Protein AF-A0A8T2PUI1-F1 (afdb_monomer)

Nearest PDB structures (foldseek):
  3okw-assembly1_A  TM=1.002E+00  e=3.086E-09  Mus musculus
  3okw-assembly1_B  TM=1.002E+00  e=3.991E-09  Mus musculus
  3oky-assembly1_B  TM=9.987E-01  e=3.291E-09  Mus musculus
  7y4o-assembly1_A  TM=9.802E-01  e=6.322E-08  Rattus norvegicus
  7y4q-assembly1_D  TM=9.762E-01  e=1.282E-07  Rattus norvegicus

Structure (mmCIF, N/CA/C/O backbone):
data_AF-A0A8T2PUI1-F1
#
_entry.id   AF-A0A8T2PUI1-F1
#
loop_
_atom_site.group_PDB
_atom_site.id
_atom_site.type_symbol
_atom_site.label_atom_id
_atom_site.label_alt_id
_atom_site.label_comp_id
_atom_site.label_asym_id
_atom_site.label_entity_id
_atom_site.label_seq_id
_atom_site.pdbx_PDB_ins_code
_atom_site.Cartn_x
_atom_site.Cartn_y
_atom_site.Cartn_z
_atom_site.occupancy
_atom_site.B_iso_or_equiv
_atom_site.auth_seq_id
_atom_site.auth_comp_id
_atom_site.auth_asym_id
_atom_site.auth_atom_id
_atom_site.pdbx_PDB_model_num
ATOM 1 N N . MET A 1 1 ? -28.417 -2.854 -5.808 1.00 54.88 1 MET A N 1
ATOM 2 C CA . MET A 1 1 ? -27.321 -1.934 -6.186 1.00 54.88 1 MET A CA 1
ATOM 3 C C . MET A 1 1 ? -26.199 -2.864 -6.575 1.00 54.88 1 MET A C 1
ATOM 5 O O . MET A 1 1 ? -25.543 -3.382 -5.687 1.00 54.88 1 MET A O 1
ATOM 9 N N . ASP A 1 2 ? -26.099 -3.187 -7.864 1.00 82.88 2 ASP A N 1
ATOM 10 C CA . ASP A 1 2 ? -25.331 -4.350 -8.339 1.00 82.88 2 ASP A CA 1
ATOM 11 C C . ASP A 1 2 ? -24.512 -4.028 -9.603 1.00 82.88 2 ASP A C 1
ATOM 13 O O . ASP A 1 2 ? -23.983 -4.934 -10.242 1.00 82.88 2 ASP A O 1
ATOM 17 N N . SER A 1 3 ? -24.414 -2.749 -9.997 1.00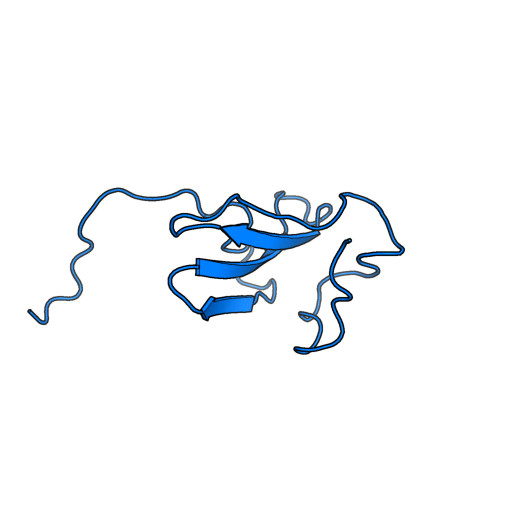 87.81 3 SER A N 1
ATOM 18 C CA . SER A 1 3 ? -23.523 -2.334 -11.083 1.00 87.81 3 SER A CA 1
ATOM 19 C C . SER A 1 3 ? -22.119 -2.060 -10.538 1.00 87.81 3 SER A C 1
ATOM 21 O O . SER A 1 3 ? -21.958 -1.509 -9.450 1.00 87.81 3 SER A O 1
ATOM 23 N N . LEU A 1 4 ? -21.094 -2.468 -11.290 1.00 88.88 4 LEU A N 1
ATOM 24 C CA . LEU A 1 4 ? -19.674 -2.272 -10.960 1.00 88.88 4 LEU A CA 1
ATOM 25 C C . LEU A 1 4 ? -19.176 -0.872 -11.362 1.00 88.88 4 LEU A C 1
ATOM 27 O O . LEU A 1 4 ? -18.023 -0.705 -11.757 1.00 88.88 4 LEU A O 1
ATOM 31 N N . ASP A 1 5 ? -20.052 0.127 -11.292 1.00 92.12 5 ASP A N 1
ATOM 32 C CA . ASP A 1 5 ? -19.703 1.502 -11.625 1.00 92.12 5 ASP A CA 1
ATOM 33 C C . ASP A 1 5 ? -18.951 2.140 -10.453 1.00 92.12 5 ASP A C 1
ATOM 35 O O . ASP A 1 5 ? -19.352 2.020 -9.292 1.00 92.12 5 ASP A O 1
ATOM 39 N N . ALA A 1 6 ? -17.852 2.833 -10.748 1.00 89.12 6 ALA A N 1
ATOM 40 C CA . ALA A 1 6 ? -17.116 3.575 -9.735 1.00 89.12 6 ALA A CA 1
ATOM 41 C C . ALA A 1 6 ? -17.960 4.761 -9.240 1.00 89.12 6 ALA A C 1
ATOM 43 O O . ALA A 1 6 ? -18.424 5.582 -10.031 1.00 89.12 6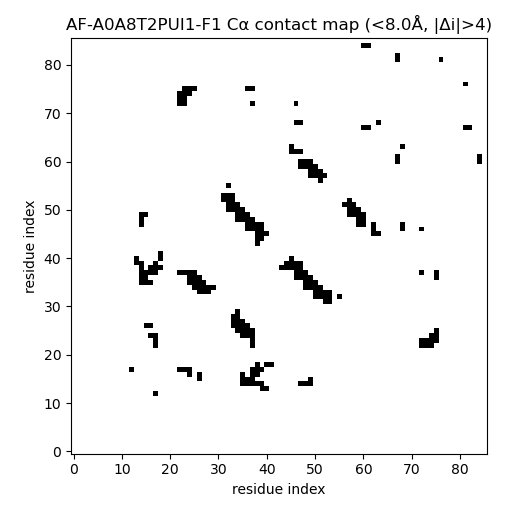 ALA A O 1
ATOM 44 N N . LEU A 1 7 ? -18.145 4.853 -7.923 1.00 91.56 7 LEU A N 1
ATOM 45 C CA . LEU A 1 7 ? -18.860 5.944 -7.264 1.00 91.56 7 LEU A CA 1
ATOM 46 C C . LEU A 1 7 ? -17.912 6.686 -6.318 1.00 91.56 7 LEU A C 1
ATOM 48 O O . LEU A 1 7 ? -17.165 6.057 -5.570 1.00 91.56 7 LEU A O 1
ATOM 52 N N . GLY A 1 8 ? -17.997 8.017 -6.306 1.00 89.38 8 GLY A N 1
ATOM 53 C CA . GLY A 1 8 ? -17.162 8.879 -5.467 1.00 89.38 8 GLY A CA 1
ATOM 54 C C . GLY A 1 8 ? -15.901 9.387 -6.169 1.00 89.38 8 GLY A C 1
ATOM 55 O O . GLY A 1 8 ? -15.743 9.242 -7.379 1.00 89.38 8 GLY A O 1
ATOM 56 N N . GLU A 1 9 ? -15.029 10.037 -5.400 1.00 92.12 9 GLU A N 1
ATOM 57 C CA . GLU A 1 9 ? -13.769 10.590 -5.901 1.00 92.12 9 GLU A CA 1
ATOM 58 C C . GLU A 1 9 ? -12.636 9.564 -5.835 1.00 92.12 9 GLU A C 1
ATOM 60 O O . GLU A 1 9 ? -12.559 8.738 -4.920 1.00 92.12 9 GLU A O 1
ATOM 65 N N . GLU A 1 10 ? -11.715 9.653 -6.791 1.00 92.38 10 GLU A N 1
ATOM 66 C CA . GLU A 1 10 ? -10.489 8.867 -6.758 1.00 92.38 10 GLU A CA 1
ATOM 67 C C . GLU A 1 10 ? -9.590 9.308 -5.598 1.00 92.38 10 GLU A C 1
ATOM 69 O O . GLU A 1 10 ? -9.344 10.493 -5.369 1.00 92.38 10 GLU A O 1
ATOM 74 N N . ILE A 1 11 ? -9.044 8.328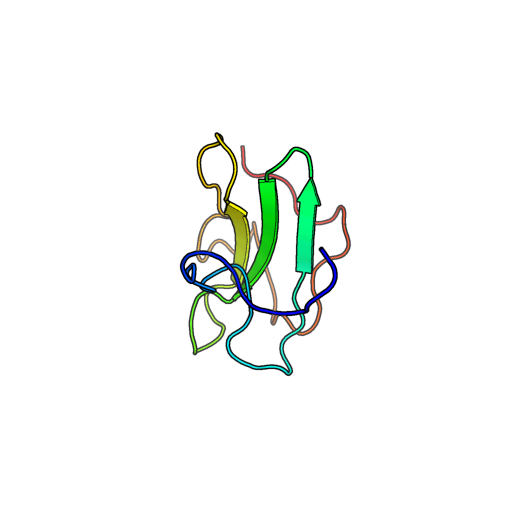 -4.882 1.00 92.94 11 ILE A N 1
ATOM 75 C CA . ILE A 1 11 ? -8.071 8.555 -3.815 1.00 92.94 11 ILE A CA 1
ATOM 76 C C . ILE A 1 11 ? -6.675 8.135 -4.275 1.00 92.94 11 ILE A C 1
ATOM 78 O O . ILE A 1 11 ? -6.513 7.177 -5.027 1.00 92.94 11 ILE A O 1
ATOM 82 N N . SER A 1 12 ? -5.640 8.810 -3.770 1.00 93.38 12 SER A N 1
ATOM 83 C CA . SER A 1 12 ? -4.251 8.468 -4.109 1.00 93.38 12 SER A CA 1
ATOM 84 C C . SER A 1 12 ? -3.913 7.011 -3.764 1.00 93.38 12 SER A C 1
ATOM 86 O O . SER A 1 12 ? -4.152 6.557 -2.642 1.00 93.38 12 SER A O 1
ATOM 88 N N . GLY A 1 13 ? -3.310 6.292 -4.712 1.00 92.56 13 GLY A N 1
ATOM 89 C CA . GLY A 1 13 ? -2.817 4.924 -4.521 1.00 92.56 13 GLY A CA 1
ATOM 90 C C . GLY A 1 13 ? -1.449 4.836 -3.838 1.00 92.56 13 GLY A C 1
ATOM 91 O O . GLY A 1 13 ? -1.013 3.739 -3.493 1.00 92.56 13 GLY A O 1
ATOM 92 N N . MET A 1 14 ? -0.767 5.963 -3.615 1.00 93.62 14 MET A N 1
ATOM 93 C CA . MET A 1 14 ? 0.563 5.986 -2.999 1.00 93.62 14 MET A CA 1
ATOM 94 C C . MET A 1 14 ? 0.532 5.319 -1.617 1.00 93.62 14 MET A C 1
ATOM 96 O O . 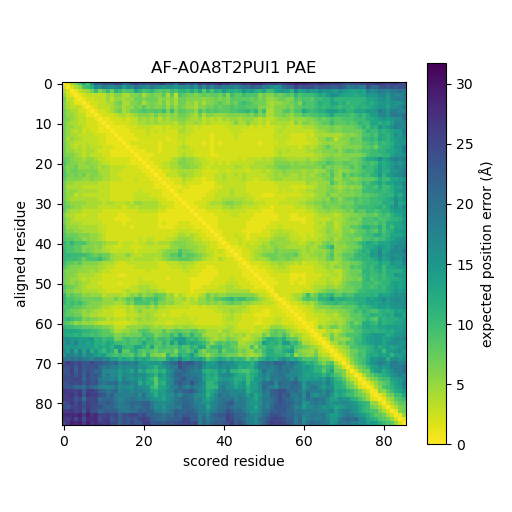MET A 1 14 ? -0.360 5.593 -0.815 1.00 93.62 14 MET A O 1
ATOM 100 N N . ALA A 1 15 ? 1.495 4.431 -1.347 1.00 90.81 15 ALA A N 1
ATOM 101 C CA . ALA A 1 15 ? 1.556 3.589 -0.143 1.00 90.81 15 ALA A CA 1
ATOM 102 C C . ALA A 1 15 ? 0.394 2.584 0.039 1.00 90.81 15 ALA A C 1
ATOM 104 O O . ALA A 1 15 ? 0.383 1.850 1.028 1.00 90.81 15 ALA A O 1
ATOM 105 N N . ARG A 1 16 ? -0.571 2.516 -0.890 1.00 92.81 16 ARG A N 1
ATOM 106 C CA . ARG A 1 16 ? -1.731 1.602 -0.852 1.00 92.81 16 ARG A CA 1
ATOM 107 C C . ARG A 1 16 ? -1.681 0.536 -1.945 1.00 92.81 16 ARG A C 1
ATOM 109 O O . ARG A 1 16 ? -2.076 -0.598 -1.702 1.00 92.81 16 ARG A O 1
ATOM 116 N N . CYS A 1 17 ? -1.176 0.898 -3.120 1.00 92.31 17 CYS A N 1
ATOM 117 C CA . CYS A 1 17 ? -1.056 0.053 -4.302 1.00 92.31 17 CYS A CA 1
ATOM 118 C C . CYS A 1 17 ? 0.354 0.225 -4.904 1.00 92.31 17 CYS A C 1
ATOM 120 O O . CYS A 1 17 ? 0.870 1.346 -4.886 1.00 92.31 17 CYS A O 1
ATOM 122 N N . PRO A 1 18 ? 1.020 -0.846 -5.372 1.00 91.31 18 PRO A N 1
ATOM 123 C CA . PRO A 1 18 ? 2.336 -0.738 -5.999 1.00 91.31 18 PRO A CA 1
ATOM 124 C C . PRO A 1 18 ? 2.287 -0.025 -7.358 1.00 91.31 18 PRO A C 1
ATOM 126 O O . PRO A 1 18 ? 1.271 -0.033 -8.049 1.00 91.31 18 PRO A O 1
ATOM 129 N N . TYR A 1 19 ? 3.425 0.549 -7.758 1.00 89.06 19 TYR A N 1
ATOM 130 C CA . TYR A 1 19 ? 3.610 1.135 -9.092 1.00 89.06 19 TYR A CA 1
ATOM 131 C C . TYR A 1 19 ? 3.799 0.076 -10.191 1.00 89.06 19 TYR A C 1
ATOM 133 O O . TYR A 1 19 ? 3.350 0.282 -11.314 1.00 89.06 19 TYR A O 1
ATOM 141 N N . ASP A 1 20 ? 4.460 -1.045 -9.878 1.00 88.88 20 ASP A N 1
ATOM 142 C CA . ASP A 1 20 ? 4.636 -2.186 -10.786 1.00 88.88 20 ASP A CA 1
ATOM 143 C C . ASP A 1 20 ? 3.678 -3.315 -10.381 1.00 88.88 20 ASP A C 1
ATOM 145 O O . ASP A 1 20 ? 3.660 -3.738 -9.225 1.00 88.88 20 ASP A O 1
ATOM 149 N N . ALA A 1 21 ? 2.910 -3.835 -11.341 1.00 88.88 21 ALA A N 1
ATOM 150 C CA . ALA A 1 21 ? 1.988 -4.953 -11.143 1.00 88.88 21 ALA A CA 1
ATOM 151 C C . ALA A 1 21 ? 2.687 -6.265 -10.733 1.00 88.88 21 ALA A C 1
ATOM 153 O O . ALA A 1 21 ? 2.030 -7.187 -10.255 1.00 88.88 21 ALA A O 1
ATOM 154 N N . LYS A 1 22 ? 4.008 -6.369 -10.926 1.00 86.88 22 LYS A N 1
ATOM 155 C CA . LYS A 1 22 ? 4.820 -7.511 -10.482 1.00 86.88 22 LYS A CA 1
ATOM 156 C C . LYS A 1 22 ? 5.229 -7.424 -9.014 1.00 86.88 22 LYS A C 1
ATOM 158 O O . LYS A 1 22 ? 5.662 -8.432 -8.459 1.00 86.88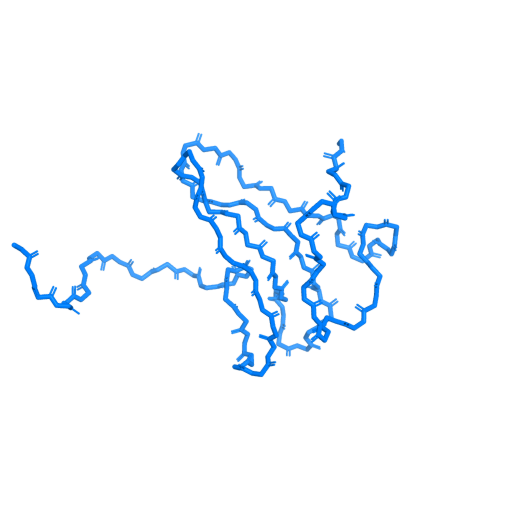 22 LYS A O 1
ATOM 163 N N . HIS A 1 23 ? 5.137 -6.248 -8.390 1.00 83.44 23 HIS A N 1
ATOM 164 C CA . HIS A 1 23 ? 5.483 -6.097 -6.982 1.00 83.44 23 HIS A CA 1
ATOM 165 C C . HIS A 1 23 ? 4.387 -6.690 -6.111 1.00 83.44 23 HIS A C 1
ATOM 167 O O . HIS A 1 23 ? 3.220 -6.310 -6.200 1.00 83.44 23 HIS A O 1
ATOM 173 N N . ALA A 1 24 ? 4.780 -7.606 -5.234 1.00 84.50 24 ALA A N 1
ATOM 174 C CA . ALA A 1 24 ? 3.860 -8.145 -4.258 1.00 84.50 24 ALA A CA 1
ATOM 175 C C . ALA A 1 24 ? 3.459 -7.054 -3.253 1.00 84.50 24 ALA A C 1
ATOM 177 O O . ALA A 1 24 ? 4.296 -6.287 -2.772 1.00 84.50 24 ALA A O 1
ATOM 178 N N . ASN A 1 25 ? 2.175 -7.005 -2.914 1.00 89.38 25 ASN A N 1
ATOM 179 C CA . ASN A 1 25 ? 1.623 -6.041 -1.973 1.00 89.38 25 ASN A CA 1
ATOM 180 C C . ASN A 1 25 ? 0.601 -6.698 -1.041 1.00 89.38 25 ASN A C 1
ATOM 182 O O . ASN A 1 25 ? 0.051 -7.759 -1.332 1.00 89.38 25 ASN A O 1
ATOM 186 N N . VAL A 1 26 ? 0.327 -6.035 0.081 1.00 91.06 26 VAL A N 1
ATOM 187 C CA . VAL A 1 26 ? -0.748 -6.404 1.012 1.00 91.06 26 VAL A CA 1
ATOM 188 C C . VAL A 1 26 ? -1.692 -5.222 1.154 1.00 91.06 26 VAL A C 1
ATOM 190 O O . VAL A 1 26 ? -1.243 -4.082 1.265 1.00 91.06 26 VAL A O 1
ATOM 193 N N . ALA A 1 27 ? -2.993 -5.499 1.176 1.00 93.31 27 ALA A N 1
ATOM 194 C CA . ALA A 1 27 ? -4.035 -4.545 1.525 1.00 93.31 27 ALA A CA 1
ATOM 195 C C . ALA A 1 27 ? -5.114 -5.266 2.344 1.00 93.31 27 ALA A C 1
ATOM 197 O O . ALA A 1 27 ? -5.623 -6.305 1.927 1.00 93.31 27 ALA A O 1
ATOM 198 N N . LEU A 1 28 ? -5.445 -4.727 3.515 1.00 93.69 28 LEU A N 1
ATOM 199 C CA . LEU A 1 28 ? -6.424 -5.284 4.443 1.00 93.69 28 LEU A CA 1
ATOM 200 C C . LEU A 1 28 ? -7.257 -4.159 5.051 1.00 93.69 28 LEU A C 1
ATOM 202 O O . LEU A 1 28 ? -6.710 -3.185 5.567 1.00 93.69 28 LEU A O 1
ATOM 206 N N . PHE A 1 29 ? -8.576 -4.327 5.050 1.00 93.81 29 PHE A N 1
ATOM 207 C CA . PHE A 1 29 ? -9.469 -3.485 5.835 1.00 93.81 29 PHE A CA 1
ATOM 208 C C . PHE A 1 29 ? -9.773 -4.133 7.186 1.00 93.81 29 PHE A C 1
ATOM 210 O O . PHE A 1 29 ? -10.197 -5.285 7.244 1.00 93.81 29 PHE A O 1
ATOM 217 N N . ALA A 1 30 ? -9.584 -3.372 8.262 1.00 93.31 30 ALA A N 1
ATOM 218 C CA . ALA A 1 30 ? -9.975 -3.742 9.619 1.00 93.31 30 ALA A CA 1
ATOM 219 C C . ALA A 1 30 ? -10.450 -2.489 10.365 1.00 93.31 30 ALA A C 1
ATOM 221 O O . ALA A 1 30 ? -9.807 -1.442 10.285 1.00 93.31 30 ALA A O 1
ATOM 222 N N . ASP A 1 31 ? -11.588 -2.577 11.055 1.00 93.25 31 ASP A N 1
ATOM 223 C CA . ASP A 1 31 ? -12.177 -1.474 11.833 1.00 93.25 31 ASP A CA 1
ATOM 224 C C . ASP A 1 31 ? -12.298 -0.147 11.056 1.00 93.25 31 ASP A C 1
ATOM 226 O O . ASP A 1 31 ? -11.984 0.929 11.569 1.00 93.25 31 ASP A O 1
ATOM 230 N N . GLY A 1 32 ? -12.691 -0.223 9.778 1.00 93.38 32 GLY A N 1
ATOM 231 C CA . GLY A 1 32 ? -12.832 0.944 8.896 1.00 93.38 32 GLY A CA 1
ATOM 232 C C . GLY A 1 32 ? -11.509 1.578 8.443 1.00 93.38 32 GLY A C 1
ATOM 233 O O . GLY A 1 32 ? -11.522 2.639 7.824 1.00 93.38 32 GLY A O 1
ATOM 234 N N . LYS A 1 33 ? -10.369 0.942 8.731 1.00 94.62 33 LYS A N 1
ATOM 235 C CA . LYS A 1 33 ? -9.023 1.423 8.394 1.00 94.62 33 LYS A CA 1
ATOM 236 C C . LYS A 1 33 ? -8.388 0.499 7.367 1.00 94.62 33 LYS A C 1
ATOM 238 O O . LYS A 1 33 ? -8.523 -0.720 7.453 1.00 94.62 33 LYS A O 1
ATOM 243 N N . LEU A 1 34 ? -7.660 1.085 6.426 1.00 93.94 34 LEU A N 1
ATOM 244 C CA . LEU A 1 34 ? -6.860 0.370 5.443 1.00 93.94 34 LEU A CA 1
ATOM 245 C C . LEU A 1 34 ? -5.433 0.221 5.959 1.00 93.94 34 LEU A C 1
ATOM 247 O O . LEU A 1 34 ? -4.730 1.211 6.168 1.00 93.94 34 LEU A O 1
ATOM 251 N N . TYR A 1 35 ? -5.003 -1.021 6.101 1.00 94.31 35 TYR A N 1
ATOM 252 C CA . TYR A 1 35 ? -3.628 -1.412 6.352 1.00 94.31 35 TYR A CA 1
ATOM 253 C C . TYR A 1 35 ? -3.038 -1.914 5.041 1.00 94.31 35 TYR A C 1
ATOM 255 O O . TYR A 1 35 ? -3.592 -2.817 4.416 1.00 94.31 35 TYR A O 1
ATOM 263 N N . SER A 1 36 ? -1.928 -1.334 4.613 1.00 93.38 36 SER A N 1
ATOM 264 C CA . SER A 1 36 ? -1.258 -1.700 3.373 1.00 93.38 36 SER A CA 1
ATOM 265 C C . SER A 1 36 ? 0.235 -1.887 3.581 1.00 93.38 36 SER A C 1
ATOM 267 O O . SER A 1 36 ? 0.842 -1.290 4.469 1.00 93.38 36 SER A O 1
ATOM 269 N N . ALA A 1 37 ? 0.832 -2.733 2.754 1.00 91.06 37 ALA A N 1
ATOM 270 C CA . ALA A 1 37 ? 2.271 -2.909 2.689 1.00 91.06 37 ALA A CA 1
ATOM 271 C C . ALA A 1 37 ? 2.695 -2.947 1.222 1.00 91.06 37 ALA A C 1
ATOM 273 O O . ALA A 1 37 ? 2.235 -3.803 0.464 1.00 91.06 37 ALA A O 1
ATOM 274 N N . THR A 1 38 ? 3.494 -1.964 0.813 1.00 91.38 38 THR A N 1
ATOM 275 C CA . THR A 1 38 ? 3.949 -1.765 -0.571 1.00 91.38 38 THR A CA 1
ATOM 276 C C . THR A 1 38 ? 5.114 -0.765 -0.591 1.00 91.38 38 THR A C 1
ATOM 278 O O . THR A 1 38 ? 5.613 -0.356 0.457 1.00 91.38 38 THR A O 1
ATOM 281 N N . VAL A 1 39 ? 5.544 -0.344 -1.776 1.00 88.94 39 VAL A N 1
ATOM 282 C CA . VAL A 1 39 ? 6.515 0.735 -1.988 1.00 88.94 39 VAL A CA 1
ATOM 283 C C . VAL A 1 39 ? 5.822 2.073 -2.241 1.00 88.94 39 VAL A C 1
ATOM 285 O O . VAL A 1 39 ? 4.729 2.132 -2.804 1.00 88.94 39 VAL A O 1
ATOM 288 N N . THR A 1 40 ? 6.445 3.165 -1.798 1.00 88.94 40 THR A N 1
ATOM 289 C CA . THR A 1 40 ? 5.889 4.526 -1.934 1.00 88.94 40 THR A CA 1
ATOM 290 C C . THR A 1 40 ? 6.479 5.327 -3.084 1.00 88.94 40 THR A C 1
ATOM 292 O O . THR A 1 40 ? 5.940 6.376 -3.428 1.00 88.94 40 THR A O 1
ATOM 295 N N . ASP A 1 41 ? 7.552 4.838 -3.695 1.00 85.81 41 ASP A N 1
ATOM 296 C CA . ASP A 1 41 ? 8.269 5.492 -4.775 1.00 85.81 41 ASP A CA 1
ATOM 297 C C . ASP A 1 41 ? 8.441 4.571 -5.986 1.00 85.81 41 ASP A C 1
ATOM 299 O O . ASP A 1 41 ? 8.430 3.344 -5.888 1.00 85.81 41 ASP A O 1
ATOM 303 N N . PHE A 1 42 ? 8.624 5.187 -7.154 1.00 83.81 42 PHE A N 1
ATOM 304 C CA . PHE A 1 42 ? 8.769 4.468 -8.419 1.00 83.81 42 PHE A CA 1
ATOM 305 C C . PHE A 1 42 ? 10.024 3.583 -8.462 1.00 83.81 42 PHE A C 1
ATOM 307 O O . PHE A 1 42 ? 10.023 2.537 -9.101 1.00 83.81 42 PHE A O 1
ATOM 314 N N . LEU A 1 43 ? 11.087 3.988 -7.761 1.00 84.56 43 LEU A N 1
ATOM 315 C CA . LEU A 1 43 ? 12.341 3.238 -7.685 1.00 84.56 43 LEU A CA 1
ATOM 316 C C . LEU A 1 43 ? 12.273 2.041 -6.723 1.00 84.56 43 LEU A C 1
ATOM 318 O O . LEU A 1 43 ? 13.254 1.310 -6.620 1.00 84.56 43 LEU A O 1
ATOM 322 N N . ALA A 1 44 ? 11.143 1.843 -6.031 1.00 80.75 44 ALA A N 1
ATOM 323 C CA . ALA A 1 44 ? 10.941 0.776 -5.054 1.00 80.75 44 ALA A CA 1
ATOM 324 C C . ALA A 1 44 ? 11.969 0.772 -3.903 1.00 80.75 44 ALA A C 1
ATOM 326 O O . ALA A 1 44 ? 12.315 -0.284 -3.372 1.00 80.75 44 ALA A O 1
ATOM 327 N N . ILE A 1 45 ? 12.451 1.953 -3.503 1.00 81.50 45 ILE A N 1
ATOM 328 C CA . ILE A 1 45 ? 13.447 2.115 -2.434 1.00 81.50 45 ILE A CA 1
ATOM 329 C C . ILE A 1 45 ? 12.753 2.280 -1.078 1.00 81.50 45 ILE A C 1
ATOM 331 O O . ILE A 1 45 ? 13.201 1.736 -0.068 1.00 81.50 45 ILE A O 1
ATOM 335 N N . ASP A 1 46 ? 11.653 3.032 -1.035 1.00 84.44 46 ASP A N 1
ATOM 336 C CA . ASP A 1 46 ? 10.935 3.371 0.193 1.00 84.44 46 ASP A CA 1
ATOM 337 C C . ASP A 1 46 ? 9.739 2.442 0.388 1.00 84.44 46 ASP A C 1
ATOM 339 O O . ASP A 1 46 ? 8.578 2.800 0.143 1.00 84.44 46 ASP A O 1
ATOM 343 N N . ALA A 1 47 ? 10.053 1.224 0.824 1.00 86.00 47 ALA A N 1
ATOM 344 C CA . ALA A 1 47 ? 9.058 0.263 1.251 1.00 86.00 47 ALA A CA 1
ATOM 345 C C . ALA A 1 47 ? 8.446 0.634 2.604 1.00 86.00 47 ALA A C 1
ATOM 347 O O . ALA A 1 47 ? 9.120 1.134 3.508 1.00 86.00 47 ALA A O 1
ATOM 348 N N . VAL A 1 48 ? 7.147 0.381 2.747 1.00 87.69 48 VAL A N 1
ATOM 349 C CA . VAL A 1 48 ? 6.365 0.883 3.871 1.00 87.69 48 VAL A CA 1
ATOM 350 C C . VAL A 1 48 ? 5.304 -0.112 4.314 1.00 87.69 48 VAL A C 1
ATOM 352 O O . VAL A 1 48 ? 4.667 -0.769 3.493 1.00 87.69 48 VAL A O 1
ATOM 355 N N . ILE A 1 49 ? 5.058 -0.151 5.624 1.00 91.81 49 ILE A N 1
ATOM 356 C CA . ILE A 1 49 ? 3.785 -0.619 6.179 1.00 91.81 49 ILE A CA 1
ATOM 357 C C . ILE A 1 49 ? 3.012 0.617 6.615 1.00 91.81 49 ILE A C 1
ATOM 359 O O . ILE A 1 49 ? 3.523 1.450 7.369 1.00 91.81 49 ILE A O 1
ATOM 363 N N . TYR A 1 50 ? 1.805 0.757 6.090 1.00 93.00 50 TYR A N 1
ATOM 364 C CA . TYR A 1 50 ? 1.028 1.981 6.098 1.00 93.00 50 TYR A CA 1
ATOM 365 C C . TYR A 1 50 ? -0.379 1.718 6.629 1.00 93.00 50 TYR A C 1
ATOM 367 O O . TYR A 1 50 ? -1.002 0.714 6.297 1.00 93.00 50 TYR A O 1
ATOM 375 N N . ARG A 1 51 ? -0.894 2.629 7.455 1.00 94.56 51 ARG A N 1
ATOM 376 C CA . ARG A 1 51 ? -2.297 2.643 7.876 1.00 94.56 51 ARG A CA 1
ATOM 377 C C . ARG A 1 51 ? -2.915 3.965 7.461 1.00 94.56 51 ARG A C 1
ATOM 379 O O . ARG A 1 51 ? -2.400 5.013 7.844 1.00 94.56 51 ARG A O 1
ATOM 386 N N . SER A 1 52 ? -4.020 3.919 6.729 1.00 93.62 52 SER A N 1
ATOM 387 C CA . SER A 1 52 ? -4.770 5.100 6.292 1.00 93.62 52 SER A CA 1
ATOM 388 C C . SER A 1 52 ? -6.271 4.836 6.255 1.00 93.62 52 SER A C 1
ATOM 390 O O . SER A 1 52 ? -6.698 3.708 6.483 1.00 93.62 52 SER A O 1
ATOM 392 N N . LEU A 1 53 ? -7.051 5.868 5.922 1.00 92.31 53 LEU A N 1
ATOM 393 C CA . LEU A 1 53 ? -8.518 5.844 5.930 1.00 92.31 53 LEU A CA 1
ATOM 394 C C . LEU A 1 53 ? -9.112 5.622 7.335 1.00 92.31 53 LEU A C 1
ATOM 396 O O . LEU A 1 53 ? -8.415 5.264 8.289 1.00 92.31 53 LEU A O 1
ATOM 400 N N . GLY A 1 54 ? -10.415 5.880 7.444 1.00 90.94 54 GLY A N 1
ATOM 401 C CA . GLY A 1 54 ? -11.139 5.931 8.712 1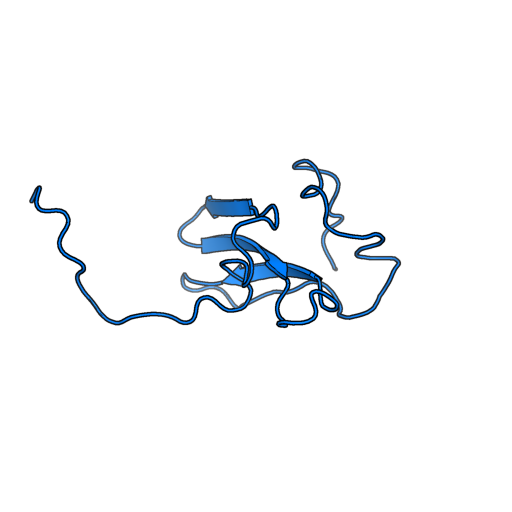.00 90.94 54 GLY A CA 1
ATOM 402 C C . GLY A 1 54 ? -10.804 7.174 9.542 1.00 90.94 54 GLY A C 1
ATOM 403 O O . GLY A 1 54 ? -9.953 7.983 9.176 1.00 90.94 54 GLY A O 1
ATOM 404 N N . ASP A 1 55 ? -11.438 7.296 10.706 1.00 91.25 55 ASP A N 1
ATOM 405 C CA . ASP A 1 55 ? -11.285 8.451 11.609 1.00 91.25 55 ASP A CA 1
ATOM 406 C C . ASP A 1 55 ? -10.008 8.375 12.470 1.00 91.25 55 ASP A C 1
ATOM 408 O O . ASP A 1 55 ? -9.958 8.835 13.610 1.00 91.25 55 ASP A O 1
ATOM 412 N N . SER A 1 56 ? -8.960 7.718 11.969 1.00 90.06 56 SER A N 1
ATOM 413 C CA . SER A 1 56 ? -7.694 7.526 12.678 1.00 90.06 56 SER A CA 1
ATOM 414 C C . SER A 1 56 ? -6.541 8.216 11.955 1.00 90.06 56 SER A C 1
ATOM 416 O O . SER A 1 56 ? -6.502 8.214 10.726 1.00 90.06 56 SER A O 1
ATOM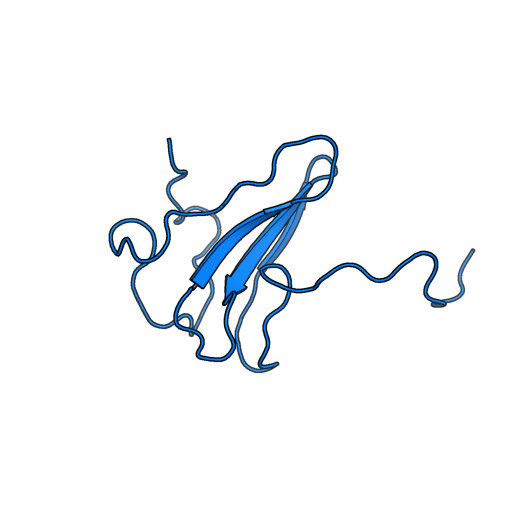 418 N N . PRO A 1 57 ? -5.537 8.733 12.691 1.00 92.38 57 PRO A N 1
ATOM 419 C CA . PRO A 1 57 ? -4.340 9.275 12.074 1.00 92.38 57 PRO A CA 1
ATOM 420 C C . PRO A 1 57 ? -3.629 8.232 11.216 1.00 92.38 57 PRO A C 1
ATOM 422 O O . PRO A 1 57 ? -3.507 7.053 11.593 1.00 92.38 57 PRO A O 1
ATOM 425 N N . THR A 1 58 ? -3.115 8.710 10.091 1.00 92.25 58 THR A N 1
ATOM 426 C CA . THR A 1 58 ? -2.238 7.955 9.209 1.00 92.25 58 THR A CA 1
ATOM 427 C C . THR A 1 58 ? -0.954 7.569 9.939 1.00 92.25 58 THR A C 1
ATOM 429 O O . THR A 1 58 ? -0.311 8.423 10.545 1.00 92.25 58 THR A O 1
ATOM 432 N N . LEU A 1 59 ? -0.554 6.300 9.843 1.00 92.81 59 LEU A N 1
ATOM 433 C CA . LEU A 1 59 ? 0.712 5.802 10.392 1.00 92.81 59 LEU A CA 1
ATOM 434 C C . LEU A 1 59 ? 1.556 5.156 9.296 1.00 92.81 59 LEU A C 1
ATOM 436 O O . LEU A 1 59 ? 1.016 4.561 8.363 1.00 92.81 59 LEU A O 1
ATOM 440 N N . ARG A 1 60 ? 2.881 5.243 9.432 1.00 92.00 60 ARG A N 1
ATOM 441 C CA . ARG A 1 60 ? 3.841 4.555 8.566 1.00 92.00 60 ARG A CA 1
ATOM 442 C C . ARG A 1 60 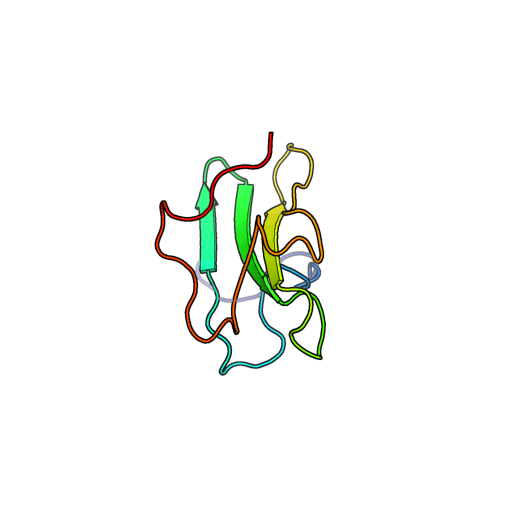? 5.065 4.095 9.349 1.00 92.00 60 ARG A C 1
ATOM 444 O O . ARG A 1 60 ? 5.413 4.716 10.350 1.00 92.00 60 ARG A O 1
ATOM 451 N N . THR A 1 61 ? 5.738 3.058 8.865 1.00 86.50 61 THR A N 1
ATOM 452 C CA . THR A 1 61 ? 7.064 2.664 9.365 1.00 86.50 61 THR A CA 1
ATOM 453 C C . THR A 1 61 ? 8.105 3.757 9.121 1.00 86.50 61 THR A C 1
ATOM 455 O O . THR A 1 61 ? 7.987 4.549 8.178 1.00 86.50 61 THR A O 1
ATOM 458 N N . VAL A 1 62 ? 9.141 3.791 9.966 1.00 85.50 62 VAL A N 1
ATOM 459 C CA . VAL A 1 62 ? 10.253 4.740 9.829 1.00 85.50 62 VAL A CA 1
ATOM 460 C C . VAL A 1 62 ? 10.977 4.487 8.508 1.00 85.50 62 VAL A C 1
ATOM 462 O O . VAL A 1 62 ? 11.423 3.376 8.221 1.00 85.50 62 VAL A O 1
ATOM 465 N N . LYS A 1 63 ? 11.079 5.535 7.691 1.00 82.81 63 LYS A N 1
ATOM 466 C CA . LYS A 1 63 ? 11.734 5.484 6.384 1.00 82.81 63 LYS A CA 1
ATOM 467 C C . LYS A 1 63 ? 13.238 5.241 6.540 1.00 82.81 63 LYS A C 1
ATOM 469 O O . LYS A 1 63 ? 13.879 5.867 7.378 1.00 82.81 63 LYS A O 1
ATOM 474 N N . HIS A 1 64 ? 13.790 4.375 5.689 1.00 75.44 64 HIS A N 1
ATOM 475 C CA . HIS A 1 64 ? 15.220 4.034 5.622 1.00 75.44 64 HIS A CA 1
ATOM 476 C C . HIS A 1 64 ? 15.838 3.492 6.924 1.00 75.44 64 HIS A C 1
ATOM 478 O O . HIS A 1 64 ? 17.063 3.454 7.050 1.00 75.44 64 HIS A O 1
ATOM 484 N N . ASP A 1 65 ? 15.030 3.034 7.881 1.00 77.00 65 ASP A N 1
ATOM 485 C CA . ASP A 1 65 ? 15.551 2.341 9.054 1.00 77.00 65 ASP A CA 1
ATOM 486 C C . ASP A 1 65 ? 15.517 0.826 8.821 1.00 77.00 65 ASP A C 1
ATOM 488 O O . ASP A 1 65 ? 14.485 0.164 8.907 1.00 77.00 65 ASP A O 1
ATOM 492 N N . SER A 1 66 ? 16.688 0.259 8.531 1.00 72.50 66 SER A N 1
ATOM 493 C CA . SER A 1 66 ? 16.848 -1.178 8.271 1.00 72.50 66 SER A CA 1
ATOM 494 C C . SER A 1 66 ? 16.509 -2.088 9.461 1.00 72.50 66 SER A C 1
ATOM 496 O O . SER A 1 66 ? 16.416 -3.302 9.288 1.00 72.50 66 SER A O 1
ATOM 498 N N . LYS A 1 67 ? 16.330 -1.537 10.672 1.00 75.88 67 LYS A N 1
ATOM 499 C CA . LYS A 1 67 ? 15.807 -2.295 11.820 1.00 75.88 67 LYS A CA 1
ATOM 500 C C . LYS A 1 67 ? 14.300 -2.536 11.706 1.00 75.88 67 LYS A C 1
ATOM 502 O O . LYS A 1 67 ? 13.802 -3.478 12.316 1.00 75.88 67 LYS A O 1
ATOM 507 N N . TRP A 1 68 ? 13.606 -1.687 10.949 1.00 68.94 68 TRP A N 1
ATOM 508 C CA . TRP A 1 68 ? 12.169 -1.753 10.694 1.00 68.94 68 TRP A CA 1
ATOM 509 C C . TRP A 1 68 ? 11.857 -2.665 9.520 1.00 68.94 68 TRP A C 1
ATOM 511 O O . TRP A 1 68 ? 11.049 -3.578 9.649 1.00 68.94 68 TRP A O 1
ATOM 521 N N . LEU A 1 69 ? 12.501 -2.412 8.381 1.00 71.75 69 LEU A N 1
ATOM 522 C CA . LEU A 1 69 ? 12.289 -3.142 7.135 1.00 71.75 69 LEU A CA 1
ATOM 523 C C . LEU A 1 69 ? 13.643 -3.384 6.469 1.00 71.75 69 LEU A C 1
ATOM 525 O O . LEU A 1 69 ? 14.387 -2.439 6.207 1.00 71.75 69 LEU A O 1
ATOM 529 N N . LYS A 1 70 ? 13.970 -4.649 6.190 1.00 64.00 70 LYS A N 1
ATOM 530 C CA . LYS A 1 70 ? 15.234 -5.038 5.557 1.00 64.00 70 LYS A CA 1
ATOM 531 C C . LYS A 1 70 ? 14.973 -6.001 4.404 1.00 64.00 70 LYS A C 1
ATOM 533 O O . LYS A 1 70 ? 14.380 -7.050 4.622 1.00 64.00 70 LYS A O 1
ATOM 538 N N . GLY A 1 71 ? 15.491 -5.674 3.222 1.00 57.38 71 GLY A N 1
ATOM 539 C CA . GLY A 1 71 ? 15.473 -6.550 2.049 1.00 57.38 71 GLY A CA 1
ATOM 540 C C . GLY A 1 71 ? 14.626 -6.023 0.893 1.00 57.38 71 GLY A C 1
ATOM 541 O O . GLY A 1 71 ? 13.749 -5.179 1.072 1.00 57.38 71 GLY A O 1
ATOM 542 N N . GLU A 1 72 ? 14.935 -6.524 -0.301 1.00 52.47 72 GLU A N 1
ATOM 543 C CA . GLU A 1 72 ? 14.138 -6.325 -1.508 1.00 52.47 72 GLU A CA 1
ATOM 544 C C . GLU A 1 72 ? 12.751 -6.933 -1.281 1.00 52.47 72 GLU A C 1
ATOM 546 O O . GLU A 1 72 ? 12.635 -8.117 -0.950 1.00 52.47 72 GLU A O 1
ATOM 551 N N . TRP A 1 73 ? 11.700 -6.126 -1.440 1.00 55.16 73 TRP A N 1
ATOM 552 C CA . TRP A 1 73 ? 10.303 -6.554 -1.331 1.00 55.16 73 TRP A CA 1
ATOM 553 C C . TRP A 1 73 ? 9.916 -7.426 -2.532 1.00 55.16 73 TRP A C 1
ATOM 555 O O . TRP A 1 73 ? 9.145 -7.039 -3.401 1.00 55.16 73 TRP A O 1
ATOM 565 N N . THR A 1 74 ? 10.491 -8.622 -2.594 1.00 50.16 74 THR A N 1
ATOM 566 C CA . THR A 1 74 ? 10.123 -9.680 -3.545 1.00 50.16 74 THR A CA 1
ATOM 567 C C . THR A 1 74 ? 8.918 -10.479 -3.042 1.00 50.16 74 THR A C 1
ATOM 569 O O . THR A 1 74 ? 8.213 -11.104 -3.829 1.00 50.16 74 THR A O 1
ATOM 572 N N . SER A 1 75 ? 8.644 -10.415 -1.734 1.00 50.50 75 SER A N 1
ATOM 573 C CA . SER A 1 75 ? 7.447 -10.947 -1.081 1.00 50.50 75 SER A CA 1
ATOM 574 C C . SER A 1 75 ? 7.086 -10.078 0.135 1.00 50.50 75 SER A C 1
ATOM 576 O O . SER A 1 75 ? 7.994 -9.553 0.786 1.00 50.50 75 SER A O 1
ATOM 578 N N . PRO A 1 76 ? 5.794 -9.869 0.452 1.00 53.97 76 PRO A N 1
ATOM 579 C CA . PRO A 1 76 ? 5.412 -9.132 1.645 1.00 53.97 76 PRO A CA 1
ATOM 580 C C . PRO A 1 76 ? 5.742 -9.974 2.886 1.00 53.97 76 PRO A C 1
ATOM 582 O O . PRO A 1 76 ? 5.548 -11.192 2.841 1.00 53.97 76 PRO A O 1
ATOM 585 N N . PRO A 1 77 ? 6.196 -9.366 3.998 1.00 51.38 77 PRO A N 1
ATOM 586 C CA . PRO A 1 77 ? 6.411 -10.091 5.239 1.00 51.38 77 PRO A CA 1
ATOM 587 C C . PRO A 1 77 ? 5.094 -10.730 5.678 1.00 51.38 77 PRO A C 1
ATOM 589 O O . PRO A 1 77 ? 4.024 -10.115 5.585 1.00 51.38 77 PRO A O 1
ATOM 592 N N . ALA A 1 78 ? 5.170 -11.977 6.139 1.00 46.88 78 ALA A N 1
ATOM 593 C CA . ALA A 1 78 ? 4.007 -12.689 6.636 1.00 46.88 78 ALA A CA 1
ATOM 594 C C . ALA A 1 78 ? 3.366 -11.902 7.792 1.00 46.88 78 ALA A C 1
ATOM 596 O O . ALA A 1 78 ? 4.048 -11.239 8.583 1.00 46.88 78 ALA A O 1
ATOM 597 N N . TYR A 1 79 ? 2.036 -11.970 7.890 1.00 39.06 79 TYR A N 1
ATOM 598 C CA . TYR A 1 79 ? 1.282 -11.356 8.980 1.00 39.06 79 TYR A CA 1
ATOM 599 C C . TYR A 1 79 ? 1.870 -11.800 10.335 1.00 39.06 79 TYR A C 1
ATOM 601 O O . TYR A 1 79 ? 1.771 -12.971 10.694 1.00 39.06 79 TYR A O 1
ATOM 609 N N . GLY A 1 80 ? 2.512 -10.877 11.063 1.00 41.34 80 GLY A N 1
ATOM 610 C CA . GLY A 1 80 ? 3.163 -11.140 12.357 1.00 41.34 80 GLY A CA 1
ATOM 611 C C . GLY A 1 80 ? 4.656 -10.790 12.450 1.00 41.34 80 GLY A C 1
ATOM 612 O O . GLY A 1 80 ? 5.178 -10.710 13.559 1.00 41.34 80 GLY A O 1
ATOM 613 N N . GLU A 1 81 ? 5.347 -10.529 11.335 1.00 44.50 81 GLU A N 1
ATOM 614 C CA . GLU A 1 81 ? 6.788 -10.196 11.353 1.00 44.50 81 GLU A CA 1
ATOM 615 C C . GLU A 1 81 ? 7.078 -8.691 11.456 1.00 44.50 81 GLU A C 1
ATOM 617 O O . GLU A 1 81 ? 8.152 -8.273 11.895 1.00 44.50 81 GLU A O 1
ATOM 622 N N . ALA A 1 82 ? 6.096 -7.861 11.107 1.00 45.53 82 ALA A N 1
ATOM 623 C CA . ALA A 1 82 ? 6.171 -6.420 11.262 1.00 45.53 82 ALA A CA 1
ATOM 624 C C . ALA A 1 82 ? 6.028 -6.042 12.739 1.00 45.53 82 ALA A C 1
ATOM 626 O 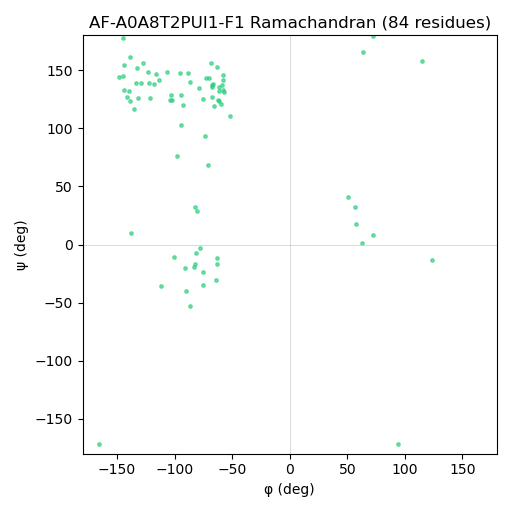O . ALA A 1 82 ? 4.922 -5.884 13.256 1.00 45.53 82 ALA A O 1
ATOM 627 N N . ARG A 1 83 ? 7.156 -5.902 13.439 1.00 41.44 83 ARG A N 1
ATOM 628 C CA . ARG A 1 83 ? 7.164 -5.308 14.779 1.00 41.44 83 ARG A CA 1
ATOM 629 C C . ARG A 1 83 ? 6.619 -3.889 14.667 1.00 41.44 83 ARG A C 1
ATOM 631 O O . ARG A 1 83 ? 7.158 -3.085 13.918 1.00 41.44 83 ARG A O 1
ATOM 638 N N . THR A 1 84 ? 5.538 -3.599 15.377 1.00 38.19 84 THR A N 1
ATOM 639 C CA . THR A 1 84 ? 4.921 -2.272 15.425 1.00 38.19 84 THR A CA 1
ATOM 640 C C . THR A 1 84 ? 5.909 -1.249 15.989 1.00 38.19 84 THR A C 1
ATOM 642 O O . THR A 1 84 ? 6.561 -1.515 17.000 1.00 38.19 84 THR A O 1
ATOM 645 N N . ALA A 1 85 ? 6.003 -0.077 15.355 1.00 36.25 85 ALA A N 1
ATOM 646 C CA . ALA A 1 85 ? 6.666 1.095 15.930 1.00 36.25 85 ALA A CA 1
ATOM 647 C C . ALA A 1 85 ? 5.897 1.570 17.132 1.00 36.25 85 ALA A C 1
ATOM 649 O O . ALA A 1 85 ? 4.716 1.888 17.007 1.00 36.25 85 ALA A O 1
ATOM 650 N N . GLN A 1 86 ? 6.584 1.558 18.274 1.00 31.89 86 GLN A N 1
ATOM 651 C CA . GLN A 1 86 ? 6.309 2.486 19.358 1.00 31.89 86 GLN A CA 1
ATOM 652 C C . GLN A 1 86 ? 6.554 3.912 18.870 1.00 31.89 86 GLN A C 1
ATOM 654 O O . GLN A 1 86 ? 7.544 4.110 18.126 1.00 31.89 86 GLN A O 1
#

pLDDT: mean 79.98, std 17.9, range [31.89, 94.62]

Sequence (86 aa):
MDSLDALGEEISGMARCPYDAKHANVALFADGKLYSATVTDFLAIDAVIYRSLGDSPTLRTVKHDSKWLKGEWTSPPAYGEARTAQ

Radius of gyration: 14.05 Å; Cα contacts (8 Å, |Δi|>4): 127; chains: 1; bounding box: 44×23×31 Å

Foldseek 3Di:
DDDPDDDDDDDDCAQPDEPDPQQEKDWDDDPQKIWIWYARDPVSQFTWTWIDGDPDDIDIDDTPDCVQPPDRRNDDPPPPPRDDDD

Secondary structure (DSSP, 8-state):
-------S-----TTTS-SSTTS--EEEEETTEEEEEEESSTTS--EEEEEESSSS--EEPPTT-TTT--S--SSPPPTT-SPPP-

Solvent-accessible surface area (backbone atoms only — not comparable to full-atom values): 5694 Å² total; per-residue (Å²): 142,84,74,95,68,91,80,84,80,91,71,86,47,70,39,55,45,55,88,48,93,85,51,48,64,41,74,47,80,56,96,69,24,40,39,16,33,24,30,58,44,90,84,60,75,50,64,40,48,29,35,36,61,55,102,50,83,71,45,67,56,71,77,92,38,62,91,75,60,74,79,82,66,78,58,65,78,61,95,84,69,74,76,76,84,127

Mean predicted aligned error: 8.15 Å

Organism: NCBI:txid121402

InterPro domains:
  IPR001627 Sema domain [PS51004] (1-86)
  IPR015943 WD40/YVTN repeat-like-containing domain superfamily [G3DSA:2.130.10.10] (1-80)
  IPR027231 Semaphorin [PTHR11036] (8-70)
  IPR036352 Sema domain superfamily [SSF101912] (9-71)